Protein AF-A0A849DPE4-F1 (afdb_monomer_lite)

Foldseek 3Di:
DDDDFDDFDDWDFDPPCPDQWDFTWGQGPQAIFTDINVCVVDPGDHDHPVVVVVVVVVVVVVPDDDD

Structure (mmCIF, N/CA/C/O backbone):
data_AF-A0A849DPE4-F1
#
_entry.id   AF-A0A849DPE4-F1
#
loop_
_atom_site.group_PDB
_atom_site.id
_atom_site.type_symbol
_atom_site.label_atom_id
_atom_site.label_alt_id
_atom_site.label_comp_id
_atom_site.label_asym_id
_atom_site.label_entity_id
_atom_site.label_seq_id
_atom_site.pdbx_PDB_ins_code
_atom_site.Cartn_x
_atom_site.Cartn_y
_atom_site.Cartn_z
_atom_site.occupancy
_atom_site.B_iso_or_equiv
_atom_site.auth_seq_id
_atom_site.auth_comp_id
_atom_site.auth_asym_id
_atom_site.auth_atom_id
_atom_site.pdbx_PDB_model_num
ATOM 1 N N . MET A 1 1 ? -16.255 20.186 -12.971 1.00 32.78 1 MET A N 1
ATOM 2 C CA . MET A 1 1 ? -16.128 19.075 -12.006 1.00 32.78 1 MET A CA 1
ATOM 3 C C . MET A 1 1 ? -14.663 18.665 -11.992 1.00 32.78 1 MET A C 1
ATOM 5 O O . MET A 1 1 ? -14.240 17.991 -12.914 1.00 32.78 1 MET A O 1
ATOM 9 N N . SER A 1 2 ? -13.881 19.146 -11.025 1.00 31.66 2 SER A N 1
ATOM 10 C CA . SER A 1 2 ? -12.481 18.742 -10.838 1.00 31.66 2 SER A CA 1
ATOM 11 C C . SER A 1 2 ? -12.340 18.327 -9.386 1.00 31.66 2 SER A C 1
ATOM 13 O O . SER A 1 2 ? -12.356 19.168 -8.491 1.00 31.66 2 SER A O 1
ATOM 15 N N . THR A 1 3 ? -12.328 17.022 -9.152 1.00 39.38 3 THR A N 1
ATOM 16 C CA . THR A 1 3 ? -12.039 16.433 -7.849 1.00 39.38 3 THR A CA 1
ATOM 17 C C . THR A 1 3 ? -10.589 16.743 -7.500 1.00 39.38 3 THR A C 1
ATOM 19 O O . THR A 1 3 ? -9.671 16.361 -8.221 1.00 39.38 3 THR A O 1
ATOM 22 N N . ALA A 1 4 ? -10.400 17.503 -6.426 1.00 34.84 4 ALA A N 1
ATOM 23 C CA . ALA A 1 4 ? -9.096 17.791 -5.858 1.00 34.84 4 ALA A CA 1
ATOM 24 C C . ALA A 1 4 ? -8.566 16.526 -5.169 1.00 34.84 4 ALA A C 1
ATOM 26 O O . ALA A 1 4 ? -8.961 16.205 -4.050 1.00 34.84 4 ALA A O 1
ATOM 27 N N . GLU A 1 5 ? -7.689 15.803 -5.855 1.00 40.72 5 GLU A N 1
ATOM 28 C CA . GLU A 1 5 ? -6.840 14.775 -5.262 1.00 40.72 5 GLU A CA 1
ATOM 29 C C . GLU A 1 5 ? -5.597 15.497 -4.719 1.00 40.72 5 GLU A C 1
ATOM 31 O O . GLU A 1 5 ? -4.858 16.135 -5.470 1.00 40.72 5 GLU A O 1
ATOM 36 N N . GLY A 1 6 ? -5.418 15.517 -3.395 1.00 41.59 6 GLY A N 1
ATOM 37 C CA . GLY A 1 6 ? -4.195 16.058 -2.792 1.00 41.59 6 GLY A CA 1
ATOM 38 C C . GLY A 1 6 ? -2.960 15.277 -3.270 1.00 41.59 6 GLY A C 1
ATOM 39 O O . GLY A 1 6 ? -3.106 14.139 -3.716 1.00 41.59 6 GLY A O 1
ATOM 40 N N . PRO A 1 7 ? -1.738 15.841 -3.179 1.00 46.19 7 PRO A N 1
ATOM 41 C CA . PRO A 1 7 ? -0.536 15.114 -3.577 1.00 46.19 7 PRO A CA 1
ATOM 42 C C . PRO A 1 7 ? -0.448 13.814 -2.759 1.00 46.19 7 PRO A C 1
ATOM 44 O O . PRO A 1 7 ? -0.550 13.888 -1.528 1.00 46.19 7 PRO A O 1
ATOM 47 N N . PRO A 1 8 ? -0.302 12.633 -3.394 1.00 48.31 8 PRO A N 1
ATOM 48 C CA . PRO A 1 8 ? -0.276 11.367 -2.677 1.00 48.31 8 PRO A CA 1
ATOM 49 C C . PRO A 1 8 ? 0.840 11.419 -1.636 1.00 48.31 8 PRO A C 1
ATOM 51 O O . PRO A 1 8 ? 1.986 11.774 -1.932 1.00 48.31 8 PRO A O 1
ATOM 54 N N . GLY A 1 9 ? 0.467 11.156 -0.381 1.00 51.69 9 GLY A N 1
ATOM 55 C CA . GLY A 1 9 ? 1.382 11.184 0.749 1.00 51.69 9 GLY A CA 1
ATOM 56 C C . GLY A 1 9 ? 2.577 10.290 0.445 1.00 51.69 9 GLY A C 1
ATOM 57 O O . GL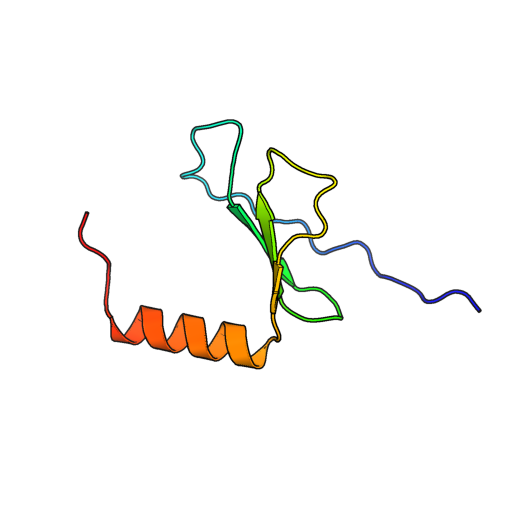Y A 1 9 ? 2.418 9.093 0.250 1.00 51.69 9 GLY A O 1
ATOM 58 N N . ARG A 1 10 ? 3.763 10.900 0.366 1.00 55.06 10 ARG A N 1
ATOM 59 C CA . ARG A 1 10 ? 5.018 10.279 -0.075 1.00 55.06 10 ARG A CA 1
ATOM 60 C C . ARG A 1 10 ? 5.190 8.869 0.502 1.00 55.06 10 ARG A C 1
ATOM 62 O O . ARG A 1 10 ? 5.403 8.727 1.708 1.00 55.06 10 ARG A O 1
ATOM 69 N N . ALA A 1 11 ? 5.151 7.857 -0.366 1.00 58.94 11 ALA A N 1
ATOM 70 C CA . ALA A 1 11 ? 5.445 6.473 -0.013 1.00 58.94 11 ALA A CA 1
ATOM 71 C C . ALA A 1 11 ? 6.775 6.396 0.758 1.00 58.94 11 ALA A C 1
ATOM 73 O O . ALA A 1 11 ? 7.793 6.980 0.361 1.00 58.94 11 ALA A O 1
ATOM 74 N N . ARG A 1 12 ? 6.770 5.726 1.916 1.00 62.97 12 ARG A N 1
ATOM 75 C CA . ARG A 1 12 ? 7.968 5.583 2.751 1.00 62.97 12 ARG A CA 1
ATOM 76 C C . ARG A 1 12 ? 8.624 4.243 2.445 1.00 62.97 12 ARG A C 1
ATOM 78 O O . ARG A 1 12 ? 8.221 3.219 2.988 1.00 62.97 12 ARG A O 1
ATOM 85 N N . ARG A 1 13 ? 9.654 4.265 1.597 1.00 66.06 13 ARG A N 1
ATOM 86 C CA . ARG A 1 13 ? 10.476 3.084 1.299 1.00 66.06 13 ARG A CA 1
ATOM 87 C C . ARG A 1 13 ? 11.145 2.551 2.572 1.00 66.06 13 ARG A C 1
ATOM 89 O O . ARG A 1 13 ? 11.702 3.325 3.353 1.00 66.06 13 ARG A O 1
ATOM 96 N N . SER A 1 14 ? 11.074 1.236 2.779 1.00 68.56 14 SER A N 1
ATOM 97 C CA . SER A 1 14 ? 11.752 0.557 3.891 1.00 68.56 14 SER A CA 1
ATOM 98 C C . SER A 1 14 ? 13.274 0.624 3.730 1.00 68.56 14 SER A C 1
ATOM 100 O O . SER A 1 14 ? 13.782 0.458 2.624 1.00 68.56 14 SER A O 1
ATOM 102 N N . SER A 1 15 ? 14.006 0.807 4.833 1.00 65.88 15 SER A N 1
ATOM 103 C CA . SER A 1 15 ? 15.478 0.767 4.850 1.00 65.88 15 SER A CA 1
ATOM 104 C C . SER A 1 15 ? 16.055 -0.633 4.616 1.00 65.88 15 SER A C 1
ATOM 106 O O . SER A 1 15 ? 17.235 -0.747 4.319 1.00 65.88 15 SER A O 1
ATOM 108 N N . PHE A 1 16 ? 15.236 -1.681 4.745 1.00 67.12 16 PHE A N 1
ATOM 109 C CA . PHE A 1 16 ? 15.602 -3.069 4.428 1.00 67.12 16 PHE A CA 1
ATOM 110 C C . PHE A 1 16 ? 15.427 -3.413 2.949 1.00 67.12 16 PHE A C 1
ATOM 112 O O . PHE A 1 16 ? 15.648 -4.552 2.548 1.00 67.12 16 PHE A O 1
ATOM 119 N N . CYS A 1 17 ? 14.976 -2.461 2.132 1.00 70.25 17 CYS A N 1
ATOM 120 C CA . CYS A 1 17 ? 14.863 -2.710 0.712 1.00 70.25 17 CYS A CA 1
ATOM 121 C C . CYS A 1 17 ? 16.241 -2.582 0.050 1.00 70.25 17 CYS A C 1
ATOM 123 O O . CYS A 1 17 ? 16.653 -1.493 -0.345 1.00 70.25 17 CYS A O 1
ATOM 125 N N . GLU A 1 18 ? 16.964 -3.700 -0.011 1.00 64.12 18 GLU A N 1
ATOM 126 C CA . GLU A 1 18 ? 18.311 -3.780 -0.594 1.00 64.12 18 GLU A CA 1
ATOM 127 C C . GLU A 1 18 ? 18.308 -3.854 -2.131 1.00 64.12 18 GLU A C 1
ATOM 129 O O . GLU A 1 18 ? 19.332 -3.585 -2.754 1.00 64.12 18 GLU A O 1
ATOM 134 N N . SER A 1 19 ? 17.173 -4.187 -2.761 1.00 62.75 19 SER A N 1
ATOM 135 C CA . SER A 1 19 ? 17.057 -4.352 -4.218 1.00 62.75 19 SER A CA 1
ATOM 136 C C . SER A 1 19 ? 16.111 -3.333 -4.867 1.00 62.75 19 SER A C 1
ATOM 138 O O . SER A 1 19 ? 15.370 -2.620 -4.193 1.00 62.75 19 SER A O 1
ATOM 140 N N . THR A 1 20 ? 16.134 -3.256 -6.201 1.00 66.88 20 THR A N 1
ATOM 141 C CA . THR A 1 20 ? 15.304 -2.356 -7.027 1.00 66.88 20 THR A CA 1
ATOM 142 C C . THR A 1 20 ? 13.795 -2.633 -6.951 1.00 66.88 20 THR A C 1
ATOM 144 O O . THR A 1 20 ? 13.012 -1.837 -7.471 1.00 66.88 20 THR A O 1
ATOM 147 N N . ALA A 1 21 ? 13.381 -3.720 -6.293 1.00 69.69 21 ALA A N 1
ATOM 148 C CA . ALA A 1 21 ? 11.989 -4.092 -6.071 1.00 69.69 21 ALA A CA 1
ATOM 149 C C . ALA A 1 21 ? 11.672 -4.107 -4.566 1.00 69.69 21 ALA A C 1
ATOM 151 O O . ALA A 1 21 ? 12.220 -4.903 -3.801 1.00 69.69 21 ALA A O 1
ATOM 152 N N . CYS A 1 22 ? 10.774 -3.219 -4.146 1.00 84.00 22 CYS A N 1
ATOM 153 C CA . CYS A 1 22 ? 10.246 -3.116 -2.794 1.00 84.00 22 CYS A CA 1
ATOM 154 C C . CYS A 1 22 ? 8.736 -3.287 -2.836 1.00 84.00 22 CYS A C 1
ATOM 156 O O . CYS A 1 22 ? 8.079 -2.764 -3.731 1.00 84.00 22 CYS A O 1
ATOM 158 N N . ILE A 1 23 ? 8.168 -3.893 -1.797 1.00 85.50 23 ILE A N 1
ATOM 159 C CA . ILE A 1 23 ? 6.748 -3.689 -1.522 1.00 85.50 23 ILE A CA 1
ATOM 160 C C . ILE A 1 23 ? 6.602 -2.329 -0.836 1.00 85.50 23 ILE A C 1
ATOM 162 O O . ILE A 1 23 ? 7.151 -2.100 0.245 1.00 85.50 23 ILE A O 1
ATOM 166 N N . GLU A 1 24 ? 5.887 -1.420 -1.486 1.00 86.06 24 GLU A N 1
ATOM 167 C CA . GLU A 1 24 ? 5.538 -0.104 -0.965 1.00 86.06 24 GLU A CA 1
ATOM 168 C C . GLU A 1 24 ? 4.071 -0.081 -0.516 1.00 86.06 24 GLU A C 1
ATOM 170 O O . GLU A 1 24 ? 3.229 -0.842 -0.999 1.00 86.06 24 GLU A O 1
ATOM 175 N N . VAL A 1 25 ? 3.786 0.764 0.478 1.00 88.25 25 VAL A N 1
ATOM 176 C CA . VAL A 1 25 ? 2.463 0.894 1.095 1.00 88.25 25 VAL A CA 1
ATOM 177 C C . VAL A 1 25 ? 2.139 2.372 1.274 1.00 88.25 25 VAL A C 1
ATOM 179 O O . VAL A 1 25 ? 2.946 3.123 1.829 1.00 88.25 25 VAL A O 1
ATOM 182 N N . GLU A 1 26 ? 0.943 2.787 0.861 1.00 88.62 26 GLU A N 1
ATOM 183 C CA . GLU A 1 26 ? 0.453 4.159 1.017 1.00 88.62 26 GLU A CA 1
ATOM 184 C C . GLU A 1 26 ? -1.014 4.188 1.450 1.00 88.62 26 GLU A C 1
ATOM 186 O O . GLU A 1 26 ? -1.811 3.311 1.114 1.00 88.62 26 GLU A O 1
ATOM 191 N N . ARG A 1 27 ? -1.383 5.225 2.208 1.00 90.25 27 ARG A N 1
ATOM 192 C CA . ARG A 1 27 ? -2.787 5.524 2.506 1.00 90.25 27 ARG A CA 1
ATOM 193 C C . ARG A 1 27 ? -3.334 6.426 1.404 1.00 90.25 27 ARG A C 1
ATOM 195 O O . ARG A 1 27 ? -2.751 7.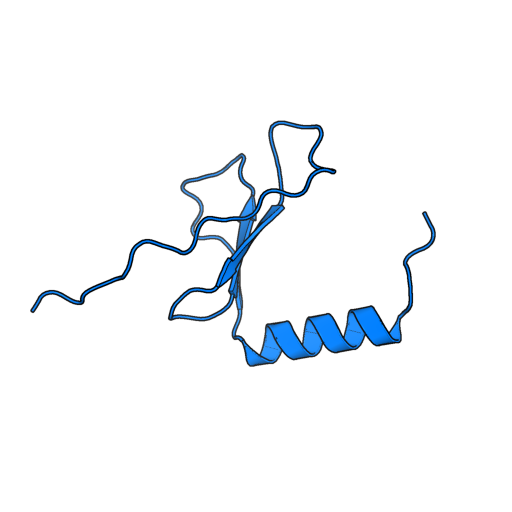466 1.117 1.00 90.25 27 ARG A O 1
ATOM 202 N N . THR A 1 28 ? -4.471 6.045 0.843 1.00 87.75 28 THR A N 1
ATOM 203 C CA . THR A 1 28 ? -5.201 6.773 -0.200 1.00 87.75 28 THR A CA 1
ATOM 204 C C . THR A 1 28 ? -6.614 7.101 0.288 1.00 87.75 28 THR A C 1
ATOM 206 O O . THR A 1 28 ? -7.040 6.632 1.346 1.00 87.75 28 THR A O 1
ATOM 209 N N . GLY A 1 29 ? -7.381 7.864 -0.495 1.00 87.12 29 GLY A N 1
ATOM 210 C CA . GLY A 1 29 ? -8.806 8.081 -0.214 1.00 87.12 29 GLY A CA 1
ATOM 211 C C . GLY A 1 29 ? -9.653 6.799 -0.274 1.00 87.12 29 GLY A C 1
ATOM 212 O O . GLY A 1 29 ? -10.698 6.735 0.365 1.00 87.12 29 GLY A O 1
ATOM 213 N N . ALA A 1 30 ? -9.194 5.770 -0.996 1.00 86.75 30 ALA A N 1
ATOM 214 C CA . ALA A 1 30 ? -9.902 4.500 -1.169 1.00 86.75 30 ALA A CA 1
ATOM 215 C C . ALA A 1 30 ? -9.516 3.428 -0.132 1.00 86.75 30 ALA A C 1
ATOM 217 O O . ALA A 1 30 ? -10.189 2.404 -0.028 1.00 86.75 30 ALA A O 1
ATOM 218 N N . GLY A 1 31 ? -8.449 3.643 0.644 1.00 92.12 31 GLY A N 1
ATOM 219 C CA . GLY A 1 31 ? -7.948 2.664 1.606 1.00 92.12 31 GLY A CA 1
ATOM 220 C C . GLY A 1 31 ? -6.427 2.650 1.694 1.00 92.12 31 GLY A C 1
ATOM 221 O O . GLY A 1 31 ? -5.774 3.689 1.618 1.00 92.12 31 GLY A O 1
ATOM 222 N N . VAL A 1 32 ? -5.853 1.466 1.869 1.00 93.12 32 VAL A N 1
ATOM 223 C CA . VAL A 1 32 ? -4.407 1.244 1.860 1.00 93.12 32 VAL A CA 1
ATOM 224 C C . VAL A 1 32 ? -4.037 0.532 0.570 1.00 93.12 32 VAL A C 1
ATOM 226 O O . VAL A 1 32 ? -4.550 -0.550 0.293 1.00 93.12 32 VAL A O 1
ATOM 229 N N . ARG A 1 33 ? -3.156 1.146 -0.219 1.00 92.19 33 ARG A N 1
ATOM 230 C CA . ARG A 1 33 ? -2.622 0.554 -1.445 1.00 92.19 33 ARG A CA 1
ATOM 231 C C . ARG A 1 33 ? -1.267 -0.076 -1.153 1.00 92.19 33 ARG A C 1
ATOM 233 O O . ARG A 1 33 ? -0.440 0.524 -0.469 1.00 92.19 33 ARG A O 1
ATOM 240 N N . ILE A 1 34 ? -1.065 -1.276 -1.681 1.00 90.44 34 ILE A N 1
ATOM 241 C CA . ILE A 1 34 ? 0.145 -2.087 -1.560 1.00 90.44 34 ILE A CA 1
ATOM 242 C C . ILE A 1 34 ? 0.598 -2.441 -2.976 1.00 90.44 34 ILE A C 1
ATOM 244 O O . ILE A 1 34 ? -0.191 -2.988 -3.749 1.00 90.44 34 ILE A O 1
ATOM 248 N N . TRP A 1 35 ? 1.839 -2.139 -3.346 1.00 90.00 35 TRP A N 1
ATOM 249 C CA . TRP A 1 35 ? 2.335 -2.426 -4.695 1.00 90.00 35 TRP A CA 1
ATOM 250 C C . TRP A 1 35 ? 3.825 -2.750 -4.716 1.00 90.00 35 TRP A C 1
ATOM 252 O O . TRP A 1 35 ? 4.559 -2.437 -3.782 1.00 90.00 35 TRP A O 1
ATOM 262 N N . ASP A 1 36 ? 4.254 -3.390 -5.803 1.00 87.06 36 ASP A N 1
ATOM 263 C CA . ASP A 1 36 ? 5.661 -3.636 -6.103 1.00 87.06 36 ASP A CA 1
ATOM 264 C C . ASP A 1 36 ? 6.256 -2.420 -6.827 1.00 87.06 36 ASP A C 1
ATOM 266 O O . ASP A 1 36 ? 5.801 -2.040 -7.908 1.00 87.06 36 ASP A O 1
ATOM 270 N N . SER A 1 37 ? 7.285 -1.809 -6.242 1.00 84.00 37 SER A N 1
ATOM 271 C CA . SER A 1 37 ? 7.958 -0.631 -6.790 1.00 84.00 37 SER A CA 1
ATOM 272 C C . SER A 1 37 ? 8.673 -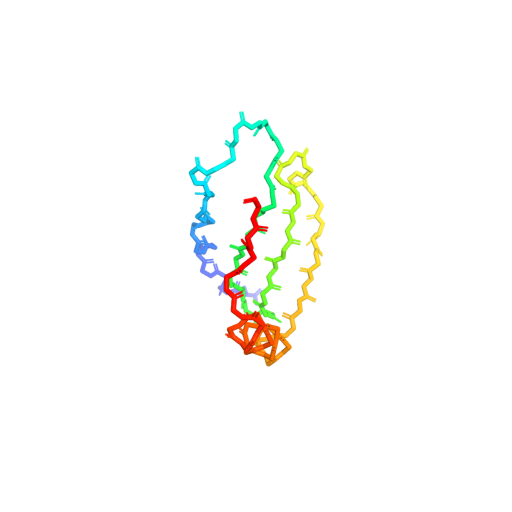0.893 -8.117 1.00 84.00 37 SER A C 1
ATOM 274 O O . SER A 1 37 ? 8.968 0.060 -8.833 1.00 84.00 37 SER A O 1
ATOM 276 N N . SER A 1 38 ? 8.970 -2.152 -8.456 1.00 84.12 38 SER A N 1
ATOM 277 C CA . SER A 1 38 ? 9.515 -2.526 -9.768 1.00 84.12 38 SER A CA 1
ATOM 278 C C . SER A 1 38 ? 8.470 -2.466 -10.887 1.00 84.12 38 SER A C 1
ATOM 280 O O . SER A 1 38 ? 8.828 -2.459 -12.063 1.00 84.12 38 SER A O 1
ATOM 282 N N . SER A 1 39 ? 7.187 -2.376 -10.525 1.00 85.00 39 SER A N 1
ATOM 283 C CA . SER A 1 39 ? 6.047 -2.252 -11.435 1.00 85.00 39 SER A CA 1
ATOM 284 C C . SER A 1 39 ? 5.237 -0.987 -11.104 1.00 85.00 39 SER A C 1
ATOM 286 O O . SER A 1 39 ? 4.103 -1.096 -10.631 1.00 85.00 39 SER A O 1
ATOM 288 N N . PRO A 1 40 ? 5.793 0.223 -11.323 1.00 78.69 40 PRO A N 1
ATOM 289 C CA . PRO A 1 40 ? 5.193 1.482 -10.866 1.00 78.69 40 PRO A CA 1
ATOM 290 C C . PRO A 1 40 ? 3.813 1.770 -11.476 1.00 78.69 40 PRO A C 1
ATOM 292 O O . PRO A 1 40 ? 2.982 2.407 -10.833 1.00 78.69 40 PRO A O 1
ATOM 295 N N . ASP A 1 41 ? 3.551 1.254 -12.678 1.00 83.62 41 ASP A N 1
ATOM 296 C CA . ASP A 1 41 ? 2.272 1.415 -13.381 1.00 83.62 41 ASP A CA 1
ATOM 297 C C . ASP A 1 41 ? 1.206 0.395 -12.942 1.00 83.62 41 ASP A C 1
ATOM 299 O O . ASP A 1 41 ? 0.066 0.430 -13.405 1.00 83.62 41 ASP A O 1
ATOM 303 N N . SER A 1 42 ? 1.551 -0.534 -12.044 1.00 82.44 42 SER A N 1
ATOM 304 C CA . SER A 1 42 ? 0.587 -1.478 -11.487 1.00 82.44 42 SER A CA 1
ATOM 305 C C . SER A 1 42 ? -0.444 -0.747 -10.633 1.00 82.44 42 SER A C 1
ATOM 307 O O . SER A 1 42 ? -0.104 0.073 -9.776 1.00 82.44 42 SER A O 1
ATOM 309 N N . ALA A 1 43 ? -1.719 -1.109 -10.787 1.00 83.38 43 ALA A N 1
ATOM 310 C CA . ALA A 1 43 ? -2.792 -0.601 -9.932 1.00 83.38 43 ALA A CA 1
ATOM 311 C C . ALA A 1 43 ? -2.529 -0.889 -8.438 1.00 83.38 43 ALA A C 1
ATOM 313 O O . ALA A 1 43 ? -2.958 -0.124 -7.573 1.00 83.38 43 ALA A O 1
ATOM 314 N N . GLY A 1 44 ? -1.750 -1.933 -8.129 1.00 88.94 44 GLY A N 1
ATOM 315 C CA . GLY A 1 44 ? -1.522 -2.391 -6.764 1.00 88.94 44 GLY A CA 1
ATOM 316 C C . GLY A 1 44 ? -2.778 -3.011 -6.149 1.00 88.94 44 GLY A C 1
ATOM 317 O O . GLY A 1 44 ? -3.886 -2.914 -6.677 1.00 88.94 44 GLY A O 1
ATOM 318 N N . LEU A 1 45 ? -2.605 -3.675 -5.013 1.00 91.81 45 LEU A N 1
ATOM 319 C CA . LEU A 1 45 ? -3.715 -4.170 -4.215 1.00 91.81 45 LEU A CA 1
ATOM 320 C C . LEU A 1 45 ? -4.221 -3.036 -3.323 1.00 91.81 45 LEU A C 1
ATOM 322 O O . LEU A 1 45 ? -3.461 -2.504 -2.517 1.00 91.81 45 LEU A O 1
ATOM 326 N N . VAL A 1 46 ? -5.501 -2.689 -3.442 1.00 93.94 46 VAL A N 1
ATOM 327 C CA . VAL A 1 46 ? -6.161 -1.740 -2.539 1.00 93.94 46 VAL A CA 1
ATOM 328 C C . VAL A 1 46 ? -7.035 -2.521 -1.572 1.00 93.94 46 VAL A C 1
ATOM 330 O O . VAL A 1 46 ? -7.925 -3.254 -1.994 1.00 93.94 46 VAL A O 1
ATOM 333 N N . ILE A 1 47 ? -6.785 -2.349 -0.279 1.00 94.44 47 ILE A N 1
ATOM 334 C CA . ILE A 1 47 ? -7.618 -2.907 0.789 1.00 94.44 47 ILE A CA 1
ATOM 335 C C . ILE A 1 47 ? -8.203 -1.789 1.636 1.00 94.44 47 ILE A C 1
ATOM 337 O O . ILE A 1 47 ? -7.634 -0.698 1.741 1.00 94.44 47 ILE A O 1
ATOM 341 N N . SER A 1 48 ? -9.347 -2.045 2.261 1.00 95.44 48 SER A N 1
ATOM 342 C CA . SER A 1 48 ? -9.965 -1.055 3.136 1.00 95.44 48 SER A CA 1
ATOM 343 C C . SER A 1 48 ? -9.085 -0.770 4.359 1.00 95.44 48 SER A C 1
ATOM 345 O O . SER A 1 48 ? -8.283 -1.596 4.802 1.00 95.44 48 SER A O 1
ATOM 347 N N . VAL A 1 49 ? -9.271 0.405 4.967 1.00 91.88 49 VAL A N 1
ATOM 348 C CA . VAL A 1 49 ? -8.585 0.750 6.226 1.00 91.88 49 VAL A CA 1
ATOM 349 C C . VAL A 1 49 ? -8.905 -0.268 7.328 1.00 91.88 49 VAL A C 1
ATOM 351 O O . VAL A 1 49 ? -8.026 -0.635 8.100 1.00 91.88 49 VAL A O 1
ATOM 354 N N . GLN A 1 50 ? -10.142 -0.770 7.364 1.00 93.69 50 GLN A N 1
ATOM 355 C CA . GLN A 1 50 ? -10.605 -1.730 8.368 1.00 93.69 50 GLN A CA 1
ATOM 356 C C . GLN A 1 50 ? -9.893 -3.082 8.230 1.00 93.69 50 GLN A C 1
ATOM 358 O O . GLN A 1 50 ? -9.472 -3.664 9.231 1.00 93.69 50 GLN A O 1
ATOM 363 N N . GLU A 1 51 ? -9.717 -3.571 7.001 1.00 94.06 51 GLU A N 1
ATOM 364 C CA . GLU A 1 51 ? -8.958 -4.797 6.725 1.00 94.06 51 GLU A CA 1
ATOM 365 C C . GLU A 1 51 ? -7.479 -4.627 7.067 1.00 94.06 51 GLU A C 1
ATOM 367 O O . GLU A 1 51 ? -6.889 -5.510 7.692 1.00 94.06 51 GLU A O 1
ATOM 372 N N . TRP A 1 52 ? -6.892 -3.474 6.736 1.00 92.56 52 TRP A N 1
ATOM 373 C CA . TRP A 1 52 ? -5.510 -3.165 7.097 1.00 92.56 52 TRP A CA 1
ATOM 374 C C . TRP A 1 52 ? -5.296 -3.156 8.613 1.00 92.56 52 TRP A C 1
ATOM 376 O O . TRP A 1 52 ? -4.342 -3.750 9.116 1.00 92.56 52 TRP A O 1
ATOM 386 N N . ASP A 1 53 ? -6.208 -2.545 9.367 1.00 92.62 53 ASP A N 1
ATOM 387 C CA . ASP A 1 53 ? -6.119 -2.515 10.826 1.00 92.62 53 ASP A CA 1
ATOM 388 C C . ASP A 1 53 ? -6.264 -3.922 11.427 1.00 92.62 53 ASP A C 1
ATOM 390 O O . ASP A 1 53 ? -5.525 -4.285 12.347 1.00 92.62 53 ASP A O 1
ATOM 394 N N . ARG A 1 54 ? -7.155 -4.759 10.873 1.00 93.62 54 ARG A N 1
ATOM 395 C CA . ARG A 1 54 ? -7.284 -6.174 11.262 1.00 93.62 54 ARG A CA 1
ATOM 396 C C . ARG A 1 54 ? -6.007 -6.962 10.983 1.00 93.62 54 ARG A C 1
ATOM 398 O O . ARG A 1 54 ? -5.569 -7.713 11.855 1.00 93.62 54 ARG A O 1
ATOM 405 N N . PHE A 1 55 ? -5.392 -6.753 9.823 1.00 88.75 55 PHE A N 1
ATOM 406 C CA . PHE A 1 55 ? -4.105 -7.345 9.471 1.00 88.75 55 PHE A CA 1
ATOM 407 C C . PHE A 1 55 ? -3.010 -6.956 10.478 1.00 88.75 55 PHE A C 1
ATOM 409 O O . PHE A 1 55 ? -2.345 -7.830 11.038 1.00 88.75 5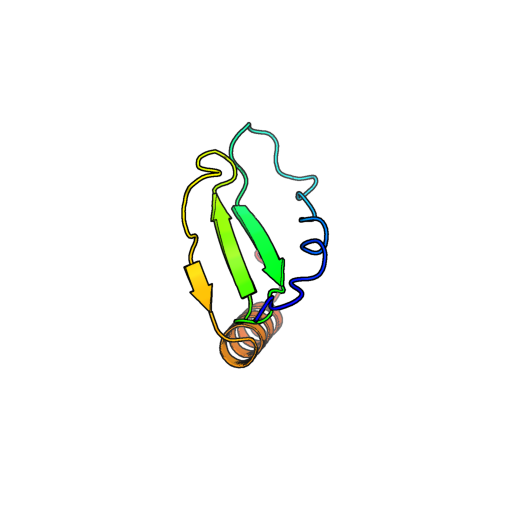5 PHE A O 1
ATOM 416 N N . LEU A 1 56 ? -2.879 -5.664 10.800 1.00 88.56 56 LEU A N 1
ATOM 417 C CA . LEU A 1 56 ? -1.905 -5.184 11.786 1.00 88.56 56 LEU A CA 1
ATOM 418 C C . LEU A 1 56 ? -2.153 -5.750 13.191 1.00 88.56 56 LEU A C 1
ATOM 420 O O . LEU A 1 56 ? -1.200 -6.050 13.911 1.00 88.56 56 LEU A O 1
ATOM 424 N N . CYS A 1 57 ? -3.414 -5.898 13.602 1.00 88.25 57 CYS A N 1
ATOM 425 C CA . CYS A 1 57 ? -3.757 -6.544 14.868 1.00 88.25 57 CYS A CA 1
ATOM 426 C C . CYS A 1 57 ? -3.300 -8.008 14.903 1.00 88.25 57 CYS A C 1
ATOM 428 O O . CYS A 1 57 ? -2.715 -8.429 15.901 1.00 88.25 57 CYS A O 1
ATOM 430 N N . GLY A 1 58 ? -3.498 -8.752 13.811 1.00 88.38 58 GLY A N 1
ATOM 431 C CA . GLY A 1 58 ? -3.009 -10.126 13.677 1.00 88.38 58 GLY A CA 1
ATOM 432 C C . GLY A 1 58 ? -1.486 -10.225 13.799 1.00 88.38 58 GLY A C 1
ATOM 433 O O . GLY A 1 58 ? -0.987 -11.046 14.566 1.00 88.38 58 GLY A O 1
ATOM 434 N N . LEU A 1 59 ? -0.743 -9.337 13.128 1.00 85.25 59 LEU A N 1
ATOM 435 C CA . LEU A 1 59 ? 0.723 -9.302 13.217 1.00 85.25 59 LEU A CA 1
ATOM 436 C C . LEU A 1 59 ? 1.227 -9.022 14.637 1.00 85.25 59 LEU A C 1
ATOM 438 O O . LEU A 1 59 ? 2.160 -9.667 15.103 1.00 85.25 59 LEU A O 1
ATOM 442 N N . ARG A 1 60 ? 0.604 -8.077 15.350 1.00 83.50 60 ARG A N 1
ATOM 443 C CA . ARG A 1 60 ? 0.982 -7.762 16.739 1.00 83.50 60 ARG A CA 1
ATOM 444 C C . ARG A 1 60 ? 0.715 -8.930 17.682 1.00 83.50 60 ARG A C 1
ATOM 446 O O . ARG A 1 60 ? 1.512 -9.165 18.585 1.00 83.50 60 ARG A O 1
ATOM 453 N N . ALA A 1 61 ? -0.382 -9.654 17.465 1.00 83.44 61 ALA A N 1
ATOM 454 C CA . ALA A 1 61 ? -0.721 -10.838 18.246 1.00 83.44 61 ALA A CA 1
ATOM 455 C C . ALA A 1 61 ? 0.247 -12.007 17.995 1.00 83.44 61 ALA A C 1
ATOM 457 O O . ALA A 1 61 ? 0.531 -12.764 18.918 1.00 83.44 61 ALA A O 1
ATOM 458 N N . ALA A 1 62 ? 0.781 -12.134 16.775 1.00 74.12 62 ALA A N 1
ATOM 459 C CA . ALA A 1 62 ? 1.744 -13.177 16.418 1.00 74.12 62 ALA A CA 1
ATOM 460 C C . ALA A 1 62 ? 3.139 -12.977 17.049 1.00 74.12 62 ALA A C 1
ATOM 462 O O . ALA A 1 62 ? 3.926 -13.920 17.112 1.00 74.12 62 ALA A O 1
ATOM 463 N N . GLY A 1 63 ? 3.443 -11.773 17.548 1.00 67.31 63 GLY A N 1
ATOM 464 C CA . GLY A 1 63 ? 4.766 -11.427 18.062 1.00 67.31 63 GLY A CA 1
ATOM 465 C C . GLY A 1 63 ? 5.808 -11.235 16.947 1.00 67.31 63 GLY A C 1
ATOM 466 O O . GLY A 1 63 ? 5.492 -11.340 15.761 1.00 67.31 63 GLY A O 1
ATOM 467 N N . PRO A 1 64 ? 7.060 -10.892 17.296 1.00 66.31 64 PRO A N 1
ATOM 468 C CA . PRO A 1 64 ? 8.106 -10.701 16.302 1.00 66.31 64 PRO A CA 1
ATOM 469 C C . PRO A 1 64 ? 8.398 -12.010 15.565 1.00 66.31 64 PRO A C 1
ATOM 471 O O . PRO A 1 64 ? 8.681 -13.034 16.188 1.00 66.31 64 PRO A O 1
ATO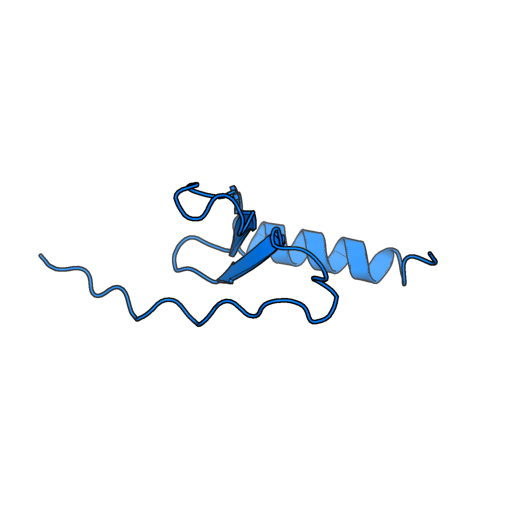M 474 N N . VAL A 1 65 ? 8.381 -11.953 14.232 1.00 63.19 65 VAL A N 1
ATOM 475 C CA . VAL A 1 65 ? 8.873 -13.040 13.381 1.00 63.19 65 VAL A CA 1
ATOM 476 C C . VAL A 1 65 ? 10.374 -13.163 13.636 1.00 63.19 65 VAL A C 1
ATOM 478 O O . VAL A 1 65 ? 11.142 -12.263 13.298 1.00 63.19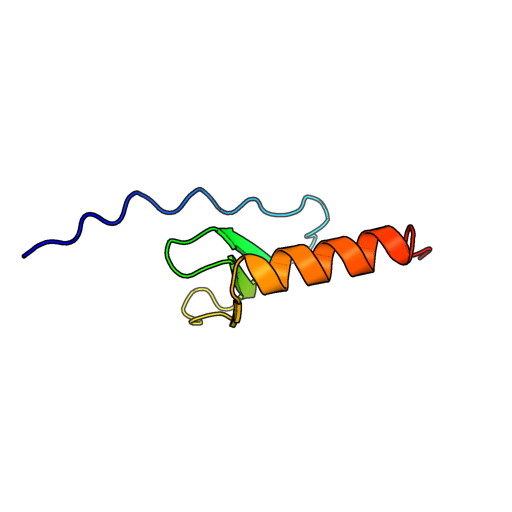 65 VAL A O 1
ATOM 481 N N . ARG A 1 66 ? 10.788 -14.247 14.298 1.00 53.81 66 ARG A N 1
ATOM 482 C CA . ARG A 1 66 ? 12.203 -14.586 14.460 1.00 53.81 66 ARG A CA 1
ATOM 483 C C . ARG A 1 66 ? 12.688 -15.200 13.150 1.00 53.81 66 ARG A C 1
ATOM 485 O O . ARG A 1 66 ? 12.336 -16.340 12.857 1.00 53.81 66 ARG A O 1
ATOM 492 N N . GLY A 1 67 ? 13.408 -14.399 12.368 1.00 44.59 67 GLY A N 1
ATOM 493 C CA . GLY A 1 67 ? 14.282 -14.875 11.294 1.00 44.59 67 GLY A CA 1
ATOM 494 C C . GLY A 1 67 ? 15.606 -15.368 11.851 1.00 44.59 67 GLY A C 1
ATOM 495 O O . GLY A 1 67 ? 16.021 -14.836 12.909 1.00 44.59 67 GLY A O 1
#

Secondary structure (DSSP, 8-state):
-----PPPP-----TT--SS--EEEEEETTEEEEEETT-TTS--EEE-HHHHHHHHHHHHHH-----

Radius of gyration: 14.31 Å; chains: 1; bounding box: 34×34×32 Å

pLDDT: mean 75.44, std 18.09, range [31.66, 95.44]

Sequence (67 aa):
MSTAEGPPGRARRSSFCESTACIEVERTGAGVRIWDSSSPDSAGLVISVQEWDRFLCGLRAAGPVRG